Protein AF-A0A3D1V725-F1 (afdb_monomer_lite)

Sequence (77 aa):
MLVLPVVAPAFVTGLPAPKWVEDVLLIFPTTHAMRMAIDALSQKPIFGDTWQSILVLAIWAVAVYAITFWTLSRREI

Radius of gyration: 15.1 Å; chains: 1; bounding box: 27×26×48 Å

Secondary structure (DSSP, 8-state):
--SHHHHHHHHHTTS---HHHHHHHTTSHHHHHHHHHHHHHSSS-SS--HHHHHHHHHHHHHHHHHHHHHHHHTT--

pLDDT: mean 79.98, std 11.2, range [43.81, 93.56]

Structure (mmCIF, N/CA/C/O backbone):
data_AF-A0A3D1V725-F1
#
_entry.id   AF-A0A3D1V725-F1
#
loop_
_atom_site.group_PDB
_atom_site.id
_atom_site.type_symbol
_atom_site.label_atom_id
_atom_site.label_alt_id
_atom_site.label_comp_id
_atom_site.label_asym_id
_atom_site.label_entity_id
_atom_site.label_seq_id
_atom_site.pdbx_PDB_ins_code
_atom_site.Cartn_x
_atom_site.Cartn_y
_atom_site.Cartn_z
_atom_site.occupancy
_atom_site.B_iso_or_equiv
_atom_site.auth_seq_id
_atom_site.auth_comp_id
_atom_site.auth_asym_id
_atom_site.auth_atom_id
_atom_site.pdbx_PDB_model_num
ATOM 1 N N . MET A 1 1 ? -11.693 -2.419 -19.444 1.00 43.81 1 MET A N 1
ATOM 2 C CA . MET A 1 1 ? -12.345 -2.514 -18.119 1.00 43.81 1 MET A CA 1
ATOM 3 C C . MET A 1 1 ? -11.404 -3.218 -17.139 1.00 43.81 1 MET A C 1
ATOM 5 O O . MET A 1 1 ? -11.480 -4.424 -16.993 1.00 43.81 1 MET A O 1
ATOM 9 N N . LEU A 1 2 ? -10.474 -2.481 -16.521 1.00 56.06 2 LEU A N 1
ATOM 10 C CA . LEU A 1 2 ? -9.478 -3.000 -15.556 1.00 56.06 2 LEU A CA 1
ATOM 11 C C . LEU A 1 2 ? -9.454 -2.172 -14.254 1.00 56.06 2 LEU A C 1
ATOM 13 O O . LEU A 1 2 ? -8.501 -2.219 -13.491 1.00 56.06 2 LEU A O 1
ATOM 17 N N . VAL A 1 3 ? -10.502 -1.381 -14.008 1.00 55.66 3 VAL A N 1
ATOM 18 C CA . VAL A 1 3 ? -10.582 -0.480 -12.845 1.00 55.66 3 VAL A CA 1
ATOM 19 C C . VAL A 1 3 ? -11.056 -1.234 -11.595 1.00 55.66 3 VAL A C 1
ATOM 21 O O . VAL A 1 3 ? -10.586 -0.978 -10.494 1.00 55.66 3 VAL A O 1
ATOM 24 N N . LEU A 1 4 ? -11.931 -2.228 -11.768 1.00 57.22 4 LEU A N 1
ATOM 25 C CA . LEU A 1 4 ? -12.531 -3.005 -10.678 1.00 57.22 4 LEU A CA 1
ATOM 26 C C . LEU A 1 4 ? -11.520 -3.689 -9.737 1.00 57.22 4 LEU A C 1
ATOM 28 O O . LEU A 1 4 ? -11.684 -3.530 -8.533 1.00 57.22 4 LEU A O 1
ATOM 32 N N . PRO A 1 5 ? -10.460 -4.374 -10.212 1.00 59.94 5 PRO A N 1
ATOM 33 C CA . PRO A 1 5 ? -9.487 -5.019 -9.323 1.00 59.94 5 PRO A CA 1
ATOM 34 C C . PRO A 1 5 ? -8.685 -4.021 -8.485 1.00 59.94 5 PRO A C 1
ATOM 36 O O . PRO A 1 5 ? -8.209 -4.358 -7.410 1.00 59.94 5 PRO A O 1
ATOM 39 N N . VAL A 1 6 ? -8.530 -2.793 -8.984 1.00 59.97 6 VAL A N 1
ATOM 40 C CA . VAL A 1 6 ? -7.779 -1.729 -8.314 1.00 59.97 6 VAL A CA 1
ATOM 41 C C . VAL A 1 6 ? -8.655 -1.036 -7.271 1.00 59.97 6 VAL A C 1
ATOM 43 O O . VAL A 1 6 ? -8.174 -0.704 -6.193 1.00 59.97 6 VAL A O 1
ATOM 46 N N . VAL A 1 7 ? -9.948 -0.859 -7.551 1.00 62.06 7 VAL A N 1
ATOM 47 C CA . VAL A 1 7 ? -10.878 -0.149 -6.657 1.00 62.06 7 VAL A CA 1
ATOM 48 C C . VAL A 1 7 ? -11.525 -1.078 -5.622 1.00 62.06 7 VAL A C 1
ATOM 50 O O . VAL A 1 7 ? -11.759 -0.655 -4.495 1.00 62.06 7 VAL A O 1
ATOM 53 N N . ALA A 1 8 ? -11.778 -2.348 -5.951 1.00 66.69 8 ALA A N 1
ATOM 54 C CA . ALA A 1 8 ? -12.405 -3.306 -5.035 1.00 66.69 8 ALA A CA 1
ATOM 55 C C . ALA A 1 8 ? -11.693 -3.432 -3.671 1.00 66.69 8 ALA A C 1
ATOM 57 O O . ALA A 1 8 ? -12.396 -3.420 -2.660 1.00 66.69 8 ALA A O 1
ATOM 58 N N . PRO A 1 9 ? -10.346 -3.454 -3.585 1.00 64.81 9 PRO A N 1
ATOM 59 C CA . PRO A 1 9 ? -9.649 -3.479 -2.303 1.00 64.81 9 PRO A CA 1
ATOM 60 C C . PRO A 1 9 ? -10.018 -2.314 -1.379 1.00 64.81 9 PRO A C 1
ATOM 62 O O . PRO A 1 9 ? -10.141 -2.516 -0.176 1.00 64.81 9 PRO A O 1
ATOM 65 N N . ALA A 1 10 ? -10.289 -1.129 -1.942 1.00 62.03 10 ALA A N 1
ATOM 66 C CA . ALA A 1 10 ? -10.672 0.061 -1.187 1.00 62.03 10 ALA A CA 1
ATOM 67 C C . ALA A 1 10 ? -12.076 -0.044 -0.555 1.00 62.03 10 ALA A C 1
ATOM 69 O O . ALA A 1 10 ? -12.335 0.558 0.484 1.00 62.03 10 ALA A O 1
ATOM 70 N N . PHE A 1 11 ? -12.986 -0.822 -1.149 1.00 65.94 11 PHE A N 1
ATOM 71 C CA . PHE A 1 11 ? -14.317 -1.068 -0.579 1.00 65.94 11 PHE A CA 1
ATOM 72 C C . PHE A 1 11 ? -14.320 -2.165 0.489 1.00 65.94 11 PHE A C 1
ATOM 74 O O . PHE A 1 11 ? -15.211 -2.188 1.334 1.00 65.94 11 PHE A O 1
ATOM 81 N N . VAL A 1 12 ? -13.344 -3.076 0.447 1.00 70.38 12 VAL A N 1
ATOM 82 C CA . VAL A 1 12 ? -13.245 -4.198 1.393 1.00 70.38 12 VAL A CA 1
ATOM 83 C C . VAL A 1 12 ? -12.364 -3.847 2.597 1.00 70.38 12 VAL A C 1
ATOM 85 O O . VAL A 1 12 ? -12.505 -4.449 3.661 1.00 70.38 12 VAL A O 1
ATOM 88 N N . THR A 1 13 ? -11.491 -2.841 2.483 1.00 68.88 13 THR A N 1
ATOM 89 C CA . THR A 1 13 ? -10.724 -2.308 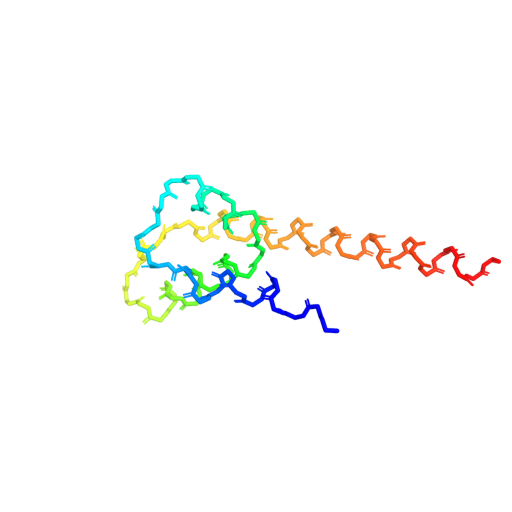3.618 1.00 68.88 13 THR A CA 1
ATOM 90 C C . THR A 1 13 ? -11.621 -1.911 4.789 1.00 68.88 13 THR A C 1
ATOM 92 O O . THR A 1 13 ? -12.467 -1.033 4.655 1.00 68.88 13 THR A O 1
ATOM 95 N N . GLY A 1 14 ? -11.391 -2.528 5.952 1.00 64.25 14 GLY A N 1
ATOM 96 C CA . GLY A 1 14 ? -12.142 -2.266 7.184 1.00 64.25 14 GLY A CA 1
ATOM 97 C C . GLY A 1 14 ? -13.296 -3.236 7.459 1.00 64.25 14 GLY A C 1
ATOM 98 O O . GLY A 1 14 ? -13.886 -3.167 8.534 1.00 64.25 14 GLY A O 1
ATOM 99 N N . LEU A 1 15 ? -13.602 -4.161 6.542 1.00 74.69 15 LE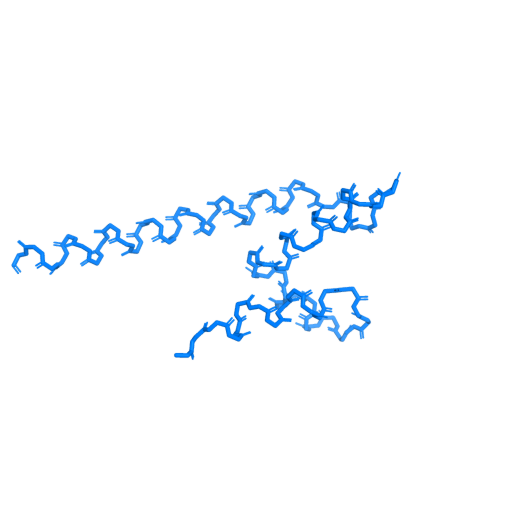U A N 1
ATOM 100 C CA . LEU A 1 15 ? -14.510 -5.276 6.819 1.00 74.69 15 LEU A CA 1
ATOM 101 C C . LEU A 1 15 ? -13.755 -6.427 7.502 1.00 74.69 15 LEU A C 1
ATOM 103 O O . LEU A 1 15 ? -12.620 -6.705 7.112 1.00 74.69 15 LEU A O 1
ATOM 107 N N . PRO A 1 16 ? -14.371 -7.130 8.473 1.00 70.44 16 PRO A N 1
ATOM 108 C CA . PRO A 1 16 ? -13.780 -8.327 9.056 1.00 70.44 16 PRO A CA 1
ATOM 109 C C . PRO A 1 16 ? -13.676 -9.402 7.971 1.00 70.44 16 PRO A C 1
ATOM 111 O O . PRO A 1 16 ? -14.687 -9.961 7.535 1.00 70.44 16 PRO A O 1
ATOM 114 N N . ALA A 1 17 ? -12.457 -9.667 7.511 1.00 75.31 17 ALA A N 1
ATOM 115 C CA . ALA A 1 17 ? -12.177 -10.647 6.477 1.00 75.31 17 ALA A CA 1
ATOM 116 C C . ALA A 1 17 ? -11.300 -11.774 7.045 1.00 75.31 17 ALA A C 1
ATOM 118 O O . ALA A 1 17 ? -10.627 -11.610 8.062 1.00 75.31 17 ALA A O 1
ATOM 119 N N . PRO A 1 18 ? -11.294 -12.962 6.420 1.00 81.81 18 PRO A N 1
ATOM 120 C CA . PRO A 1 18 ? -10.325 -13.990 6.767 1.00 81.81 18 PRO A CA 1
ATOM 121 C C . PRO A 1 18 ? -8.898 -13.444 6.622 1.00 81.81 18 PRO A C 1
ATOM 123 O O . PRO A 1 18 ? -8.605 -12.765 5.643 1.00 81.81 18 PRO A O 1
ATOM 126 N N . LYS A 1 19 ? -7.991 -13.805 7.536 1.00 80.50 19 LYS A N 1
ATOM 127 C CA . LYS A 1 19 ? -6.607 -13.294 7.576 1.00 80.50 19 LYS A CA 1
ATOM 128 C C . LYS A 1 19 ? -5.880 -13.328 6.220 1.00 80.50 19 LYS A C 1
ATOM 130 O O . LYS A 1 19 ? -5.219 -12.374 5.844 1.00 80.50 19 LYS A O 1
ATOM 135 N N . TRP A 1 20 ? -6.076 -14.394 5.442 1.00 83.25 20 TRP A N 1
ATOM 136 C CA . TRP A 1 20 ? -5.477 -14.530 4.110 1.00 83.25 20 TRP A CA 1
ATOM 137 C C . TRP A 1 20 ? -5.984 -13.485 3.100 1.00 83.25 20 TRP A C 1
ATOM 139 O O . TRP A 1 20 ? -5.244 -13.090 2.204 1.00 83.25 20 TRP A O 1
ATOM 149 N N . VAL A 1 21 ? -7.232 -13.026 3.232 1.00 82.00 21 VAL A N 1
ATOM 150 C CA . VAL A 1 21 ? -7.794 -11.947 2.407 1.00 82.00 21 VAL A CA 1
ATOM 151 C C . VAL A 1 21 ? -7.160 -10.620 2.801 1.00 82.00 21 VAL A C 1
ATOM 153 O O . VAL A 1 21 ? -6.779 -9.847 1.928 1.00 82.00 21 VAL A O 1
ATOM 156 N N . GLU A 1 22 ? -7.009 -10.366 4.101 1.00 80.06 22 GLU A N 1
ATOM 157 C CA . GLU A 1 22 ? -6.374 -9.146 4.610 1.00 80.06 22 GLU A CA 1
ATOM 158 C C . GLU A 1 22 ? -4.918 -9.030 4.141 1.00 80.06 22 GLU A C 1
ATOM 160 O O . GLU A 1 22 ? -4.513 -7.964 3.673 1.00 80.06 22 GLU A O 1
ATOM 165 N N . ASP A 1 23 ? -4.173 -10.138 4.173 1.00 82.44 23 ASP A N 1
ATOM 166 C CA . ASP A 1 23 ? -2.787 -10.208 3.701 1.00 82.44 23 ASP A CA 1
ATOM 167 C C . ASP A 1 23 ? -2.676 -9.893 2.198 1.00 82.44 23 ASP A C 1
ATOM 169 O O . ASP A 1 23 ? -1.785 -9.159 1.772 1.00 82.44 23 ASP A O 1
ATOM 173 N N . VAL A 1 24 ? -3.607 -10.395 1.379 1.00 83.25 24 VAL A N 1
ATOM 174 C CA . VAL A 1 24 ? -3.644 -10.089 -0.062 1.00 83.25 24 VAL A CA 1
ATOM 175 C C . VAL A 1 24 ? -4.016 -8.628 -0.304 1.00 83.25 24 VAL A C 1
ATOM 177 O O . VAL A 1 24 ? -3.419 -7.973 -1.159 1.00 83.25 24 VAL A O 1
ATOM 180 N N . LEU A 1 25 ? -4.979 -8.094 0.451 1.00 82.44 25 LEU A N 1
ATOM 181 C CA . LEU A 1 25 ? -5.395 -6.698 0.333 1.00 82.44 25 LEU A CA 1
ATOM 182 C C . LEU A 1 25 ? -4.236 -5.742 0.642 1.00 82.44 25 LEU A C 1
ATOM 184 O O . LEU A 1 25 ? -4.106 -4.730 -0.044 1.00 82.44 25 LEU A O 1
ATOM 188 N N . LEU A 1 26 ? -3.362 -6.077 1.592 1.00 83.25 26 LEU A N 1
ATOM 189 C CA . LEU A 1 26 ? -2.168 -5.294 1.940 1.00 83.25 26 LEU A CA 1
ATOM 190 C C . LEU A 1 26 ? -1.132 -5.170 0.809 1.00 83.25 26 LEU A C 1
ATOM 192 O O . LEU A 1 26 ? -0.296 -4.277 0.829 1.00 83.25 26 LEU A O 1
ATOM 196 N N . ILE A 1 27 ? -1.185 -6.014 -0.218 1.00 84.94 27 ILE A N 1
ATOM 197 C CA . ILE A 1 27 ? -0.264 -5.900 -1.360 1.00 84.94 27 ILE A CA 1
ATOM 198 C C . ILE A 1 27 ? -0.649 -4.712 -2.259 1.00 84.94 27 ILE A C 1
ATOM 200 O O . ILE A 1 27 ? 0.193 -4.145 -2.965 1.00 84.94 27 ILE A O 1
ATOM 204 N N . PHE A 1 28 ? -1.927 -4.323 -2.252 1.00 84.62 28 PHE A N 1
ATOM 205 C CA . PHE A 1 28 ? -2.456 -3.328 -3.175 1.00 84.62 28 PHE A CA 1
ATOM 206 C C . PHE A 1 28 ? -2.256 -1.894 -2.665 1.00 84.62 28 PHE A C 1
ATOM 208 O O . PHE A 1 28 ? -2.572 -1.583 -1.513 1.00 84.62 28 PHE A O 1
ATOM 215 N N . PRO A 1 29 ? -1.832 -0.964 -3.541 1.00 83.50 29 PRO A N 1
ATOM 216 C CA . PRO A 1 29 ? -1.600 0.425 -3.154 1.00 83.50 29 PRO A CA 1
ATOM 217 C C . PRO A 1 29 ? -2.904 1.142 -2.770 1.00 83.50 29 PRO A C 1
ATOM 219 O O . PRO A 1 29 ? -2.899 2.051 -1.945 1.00 83.50 29 PRO A O 1
ATOM 222 N N . THR A 1 30 ? -4.042 0.715 -3.321 1.00 86.12 30 THR A N 1
ATOM 223 C CA . THR A 1 30 ? -5.358 1.302 -3.039 1.00 86.12 30 THR A CA 1
ATOM 224 C C . THR A 1 30 ? -5.884 0.976 -1.647 1.00 86.12 30 THR A C 1
ATOM 226 O O . THR A 1 30 ? -6.496 1.841 -1.024 1.00 86.12 30 THR A O 1
ATOM 229 N N . THR A 1 31 ? -5.581 -0.211 -1.117 1.00 85.75 31 THR A N 1
ATOM 230 C CA . THR A 1 31 ? -5.832 -0.578 0.285 1.00 85.75 31 THR A CA 1
ATOM 231 C C . THR A 1 31 ? -5.109 0.382 1.223 1.00 85.75 31 THR A C 1
ATOM 233 O O . THR A 1 31 ? -5.711 0.934 2.140 1.00 85.75 31 THR A O 1
ATOM 236 N N . HIS A 1 32 ? -3.823 0.625 0.971 1.00 86.75 32 HIS A N 1
ATOM 237 C CA . HIS A 1 32 ? -3.010 1.530 1.781 1.00 86.75 32 HIS A CA 1
ATOM 238 C C . HIS A 1 32 ? -3.469 2.986 1.671 1.00 86.75 32 HIS A C 1
ATOM 240 O O . HIS A 1 32 ? -3.586 3.665 2.690 1.00 86.75 32 HIS A O 1
ATOM 246 N N . ALA A 1 33 ? -3.818 3.447 0.467 1.00 85.81 33 ALA A N 1
ATOM 247 C CA . ALA A 1 33 ? -4.392 4.775 0.270 1.00 85.81 33 ALA A CA 1
ATOM 248 C C . ALA A 1 33 ? -5.714 4.957 1.041 1.00 85.81 33 ALA A C 1
ATOM 250 O O . ALA A 1 33 ? -5.904 5.983 1.691 1.00 85.81 33 ALA A O 1
ATOM 251 N N . MET A 1 34 ? -6.602 3.955 1.023 1.00 87.31 34 MET A N 1
ATOM 252 C CA . MET A 1 34 ? -7.864 4.001 1.765 1.00 87.31 34 MET A CA 1
ATOM 253 C C . MET A 1 34 ? -7.639 3.963 3.282 1.00 87.31 34 MET A C 1
ATOM 255 O O . MET A 1 34 ? -8.242 4.754 4.000 1.00 87.31 34 MET A O 1
ATOM 259 N N . ARG A 1 35 ? -6.735 3.110 3.784 1.00 86.69 35 ARG A N 1
ATOM 260 C CA . ARG A 1 35 ? -6.373 3.079 5.214 1.00 86.69 35 ARG A CA 1
ATOM 261 C C . ARG A 1 35 ? -5.826 4.422 5.691 1.00 86.69 35 ARG A C 1
ATOM 263 O O . ARG A 1 35 ? -6.273 4.917 6.718 1.00 86.69 35 ARG A O 1
ATOM 270 N N . MET A 1 36 ? -4.929 5.044 4.921 1.00 86.50 36 MET A N 1
ATOM 271 C CA . MET A 1 36 ? -4.418 6.386 5.221 1.00 86.50 36 MET A CA 1
ATOM 272 C C . MET A 1 36 ? -5.523 7.446 5.191 1.00 86.50 36 MET A C 1
ATOM 274 O O . MET A 1 36 ? -5.537 8.327 6.046 1.00 86.50 36 MET A O 1
ATOM 278 N N . ALA A 1 37 ? -6.456 7.368 4.237 1.00 86.62 37 ALA A N 1
ATOM 279 C CA . ALA A 1 37 ? -7.596 8.279 4.179 1.00 86.62 37 ALA A CA 1
ATOM 280 C C . ALA A 1 37 ? -8.514 8.118 5.402 1.00 86.62 37 ALA A C 1
ATOM 282 O O . ALA A 1 37 ? -8.911 9.114 6.001 1.00 86.62 37 ALA A O 1
ATOM 283 N N . ILE A 1 38 ? -8.806 6.880 5.811 1.00 85.38 38 ILE A N 1
ATOM 284 C CA . ILE A 1 38 ? -9.597 6.586 7.012 1.00 85.38 38 ILE A CA 1
ATOM 285 C C . ILE A 1 38 ? -8.880 7.087 8.268 1.00 85.38 38 ILE A C 1
ATOM 287 O O . ILE A 1 38 ? -9.515 7.739 9.093 1.00 85.38 38 ILE A O 1
ATOM 291 N N . ASP A 1 39 ? -7.577 6.836 8.402 1.00 86.75 39 ASP A N 1
ATOM 292 C CA . ASP A 1 39 ? -6.774 7.298 9.542 1.00 86.75 39 ASP A CA 1
ATOM 293 C C . ASP A 1 39 ? -6.655 8.827 9.590 1.00 86.75 39 ASP A C 1
ATOM 295 O O . ASP A 1 39 ? -6.625 9.393 10.675 1.00 86.75 39 ASP A O 1
ATOM 299 N N . ALA A 1 40 ? -6.620 9.509 8.442 1.00 84.81 40 ALA A N 1
ATOM 300 C CA . ALA A 1 40 ? -6.604 10.971 8.376 1.00 84.81 40 ALA A CA 1
ATOM 301 C C . ALA A 1 40 ? -7.968 11.596 8.713 1.00 84.81 40 ALA A C 1
ATOM 303 O O . ALA A 1 40 ? -8.029 12.685 9.284 1.00 84.81 40 ALA A O 1
ATOM 304 N N . LEU A 1 41 ? -9.063 10.922 8.348 1.00 87.31 41 LEU A N 1
ATOM 305 C CA . LEU A 1 41 ? -10.430 11.342 8.674 1.00 87.31 41 LEU A CA 1
ATOM 306 C C . LEU A 1 41 ? -10.811 11.000 10.120 1.00 87.31 41 LEU A C 1
ATOM 308 O O . LEU A 1 41 ? -11.648 11.670 10.726 1.00 87.31 41 LEU A O 1
ATOM 312 N N . SER A 1 42 ? -10.197 9.963 10.677 1.00 81.25 42 SER A N 1
ATOM 313 C CA . SER A 1 42 ? -10.389 9.549 12.057 1.00 81.25 42 SER A CA 1
ATOM 314 C C . SER A 1 42 ? -9.498 10.391 12.965 1.00 81.25 42 SER A C 1
ATOM 316 O O . SER A 1 42 ? -8.304 10.525 12.742 1.00 81.25 42 SER A O 1
ATOM 318 N N . GLN A 1 43 ? -10.031 10.925 14.065 1.00 78.06 43 GLN A N 1
ATOM 319 C CA . GLN A 1 43 ? -9.217 11.660 15.053 1.00 78.06 43 GLN A CA 1
ATOM 320 C C . GLN A 1 43 ? -8.191 10.772 15.795 1.00 78.06 43 GLN A C 1
ATOM 322 O O . GLN A 1 43 ? -7.505 11.235 16.707 1.00 78.06 43 GLN A O 1
ATOM 327 N N . LYS A 1 44 ? -8.118 9.482 15.445 1.00 78.69 44 LYS A N 1
ATOM 328 C CA . LYS A 1 44 ? -7.198 8.479 15.975 1.00 78.69 44 LYS A CA 1
ATOM 329 C C . LYS A 1 44 ? -6.757 7.550 14.839 1.00 78.69 44 LYS A C 1
ATOM 331 O O . LYS A 1 44 ? -7.596 7.218 14.004 1.00 78.69 44 LYS A O 1
ATOM 336 N N . PRO A 1 45 ? -5.499 7.079 14.850 1.00 77.69 45 PRO A N 1
ATOM 337 C CA . PRO A 1 45 ? -5.038 6.075 13.900 1.00 77.69 45 PRO A CA 1
ATOM 338 C C . PRO A 1 45 ? -5.739 4.739 14.185 1.00 77.69 45 PRO A C 1
ATOM 340 O O . PRO A 1 45 ? -5.479 4.112 15.213 1.00 77.69 45 PRO A O 1
ATOM 343 N N . ILE A 1 46 ? -6.654 4.335 13.303 1.00 83.12 46 ILE A N 1
ATOM 344 C CA . ILE A 1 46 ? -7.367 3.052 13.370 1.00 83.12 46 ILE A CA 1
ATOM 345 C C . ILE A 1 46 ? -6.445 1.934 12.886 1.00 83.12 46 ILE A C 1
ATOM 347 O O . ILE A 1 46 ? -6.409 0.865 13.492 1.00 83.12 46 ILE A O 1
ATOM 351 N N . PHE A 1 47 ? -5.687 2.190 11.818 1.00 82.19 47 PHE A N 1
ATOM 352 C CA . PHE A 1 47 ? -4.744 1.230 11.252 1.00 82.19 47 PHE A CA 1
ATOM 353 C C . PHE A 1 47 ? -3.308 1.484 11.716 1.00 82.19 47 PHE A C 1
ATOM 355 O O . PHE A 1 47 ? -2.562 0.530 11.887 1.00 82.19 47 PHE A O 1
ATOM 362 N N . GLY A 1 48 ? -2.902 2.738 11.942 1.00 79.62 48 GLY A N 1
ATOM 363 C CA . GLY A 1 48 ? -1.623 3.085 12.590 1.00 79.62 48 GLY A CA 1
ATOM 364 C C . GLY A 1 48 ? -0.355 2.810 11.773 1.00 79.62 48 GLY A C 1
ATOM 365 O O . GLY A 1 48 ? 0.718 3.301 12.118 1.00 79.62 48 GLY A O 1
ATOM 366 N N . ASP A 1 49 ? -0.475 2.115 10.646 1.00 81.88 49 ASP A N 1
ATOM 367 C CA . ASP A 1 49 ? 0.626 1.706 9.775 1.00 81.88 49 ASP A CA 1
ATOM 368 C C . ASP A 1 49 ? 0.874 2.699 8.622 1.00 81.88 49 ASP A C 1
ATOM 370 O O . ASP A 1 49 ? 1.090 2.324 7.460 1.00 81.88 49 ASP A O 1
ATOM 374 N N . THR A 1 50 ? 0.854 4.001 8.919 1.00 81.25 50 THR A N 1
ATOM 375 C CA . THR A 1 50 ? 1.083 5.060 7.917 1.00 81.25 50 THR A CA 1
ATOM 376 C C . THR A 1 50 ? 2.428 4.885 7.212 1.00 81.25 50 THR A C 1
ATOM 378 O O . THR A 1 50 ? 2.524 5.054 5.998 1.00 81.25 50 THR A O 1
ATOM 381 N N . TRP A 1 51 ? 3.466 4.475 7.946 1.00 86.00 51 TRP A N 1
ATOM 382 C CA . TRP A 1 51 ? 4.796 4.252 7.376 1.00 86.00 51 TRP A CA 1
ATOM 383 C C . TRP A 1 51 ? 4.830 3.096 6.368 1.00 86.00 51 TRP A C 1
ATOM 385 O O . TRP A 1 51 ? 5.392 3.241 5.283 1.00 86.00 51 TRP A O 1
ATOM 395 N N . GLN A 1 52 ? 4.179 1.969 6.681 1.00 85.44 52 GLN A N 1
ATOM 396 C CA . GLN A 1 52 ? 4.067 0.844 5.745 1.00 85.44 52 GLN A CA 1
ATOM 397 C C . GLN A 1 52 ? 3.305 1.264 4.486 1.00 85.44 52 GLN A C 1
ATOM 399 O O . GLN A 1 52 ? 3.709 0.938 3.373 1.00 85.44 52 GLN A O 1
ATOM 404 N N . SER A 1 53 ? 2.247 2.055 4.663 1.00 85.56 53 SER A N 1
ATOM 405 C CA . SER A 1 53 ? 1.437 2.567 3.559 1.00 85.56 53 SER A CA 1
ATOM 406 C C . SER A 1 53 ? 2.241 3.447 2.606 1.00 85.56 53 SER A C 1
ATOM 408 O O . SER A 1 53 ? 2.161 3.267 1.392 1.00 85.56 53 SER A O 1
ATOM 410 N N . ILE A 1 54 ? 3.093 4.326 3.137 1.00 87.88 54 ILE A N 1
ATOM 411 C CA . ILE A 1 54 ? 4.006 5.148 2.330 1.00 87.88 54 ILE A CA 1
ATOM 412 C C . ILE A 1 54 ? 4.992 4.273 1.545 1.00 87.88 54 ILE A C 1
ATOM 414 O O . ILE A 1 54 ? 5.197 4.507 0.353 1.00 87.88 54 ILE A O 1
ATOM 418 N N . LEU A 1 55 ? 5.578 3.253 2.179 1.00 90.88 55 LEU A N 1
ATOM 419 C CA . LEU A 1 55 ? 6.519 2.346 1.514 1.00 90.88 55 LEU A CA 1
ATOM 420 C C . LEU A 1 55 ? 5.862 1.578 0.364 1.00 90.88 55 LEU A C 1
ATOM 422 O O . LEU A 1 55 ? 6.412 1.541 -0.737 1.00 90.88 55 LEU A O 1
ATOM 426 N N . VAL A 1 56 ? 4.677 1.007 0.589 1.00 88.81 56 VAL A N 1
ATOM 427 C CA . VAL A 1 56 ? 3.951 0.259 -0.448 1.00 88.81 56 VAL A CA 1
ATOM 428 C C . VAL A 1 56 ? 3.588 1.172 -1.620 1.00 88.81 56 VAL A C 1
ATOM 430 O O . VAL A 1 56 ? 3.799 0.799 -2.776 1.00 88.81 56 VAL A O 1
ATOM 433 N N . LEU A 1 57 ? 3.120 2.393 -1.343 1.00 88.12 57 LEU A N 1
ATOM 434 C CA . LEU A 1 57 ? 2.830 3.387 -2.378 1.00 88.12 57 LEU A CA 1
ATOM 435 C C . LEU A 1 57 ? 4.077 3.763 -3.190 1.00 88.12 57 LEU A C 1
ATOM 437 O O . LEU A 1 57 ? 4.012 3.812 -4.420 1.00 88.12 57 LEU A O 1
ATOM 441 N N . ALA A 1 58 ? 5.216 3.986 -2.531 1.00 91.06 58 ALA A N 1
ATOM 442 C CA . ALA A 1 58 ? 6.467 4.330 -3.199 1.00 91.06 58 A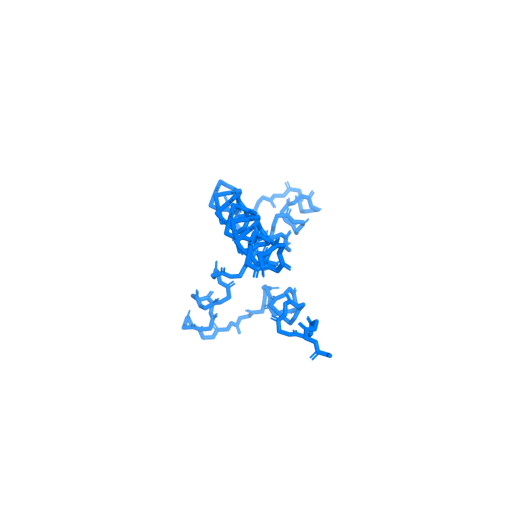LA A CA 1
ATOM 443 C C . ALA A 1 58 ? 6.972 3.195 -4.106 1.00 91.06 58 ALA A C 1
ATOM 445 O O . ALA A 1 58 ? 7.349 3.445 -5.252 1.00 91.06 58 ALA A O 1
ATOM 446 N N . ILE A 1 59 ? 6.924 1.945 -3.631 1.00 92.56 59 ILE A N 1
ATOM 447 C CA . ILE A 1 59 ? 7.319 0.766 -4.420 1.00 92.56 59 ILE A CA 1
ATOM 448 C C . ILE A 1 59 ? 6.448 0.648 -5.672 1.00 92.56 59 ILE A C 1
ATOM 450 O O . ILE A 1 59 ? 6.970 0.467 -6.774 1.00 92.56 59 ILE A O 1
ATOM 454 N N . TRP A 1 60 ? 5.131 0.801 -5.52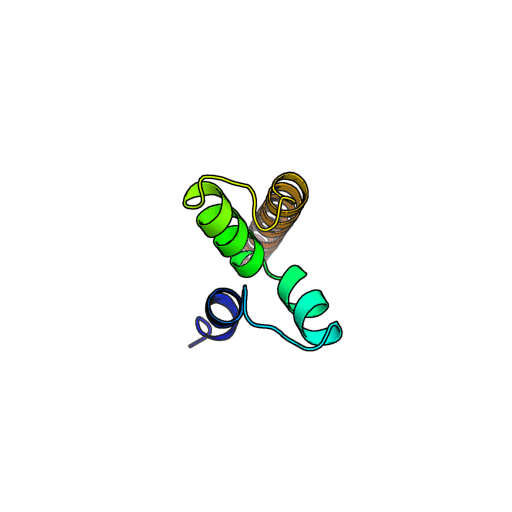6 1.00 89.31 60 TRP A N 1
ATOM 455 C CA . TRP A 1 60 ? 4.211 0.750 -6.659 1.00 89.31 60 TRP A CA 1
ATOM 456 C C . TRP A 1 60 ? 4.424 1.896 -7.649 1.00 89.31 60 TRP A C 1
ATOM 458 O O . TRP A 1 60 ? 4.389 1.659 -8.856 1.00 89.31 60 TRP A O 1
ATOM 468 N N . ALA A 1 61 ? 4.698 3.112 -7.171 1.00 89.75 61 ALA A N 1
ATOM 469 C CA . ALA A 1 61 ? 5.012 4.245 -8.039 1.00 89.75 61 ALA A CA 1
ATOM 470 C C . ALA A 1 61 ? 6.260 3.970 -8.893 1.00 89.75 61 ALA A C 1
ATOM 472 O O . ALA A 1 61 ? 6.232 4.164 -10.110 1.00 89.75 61 ALA A O 1
ATOM 473 N N . VAL A 1 62 ? 7.324 3.442 -8.277 1.00 93.56 62 VAL A N 1
ATOM 474 C CA . VAL A 1 62 ? 8.553 3.053 -8.984 1.00 93.56 62 VA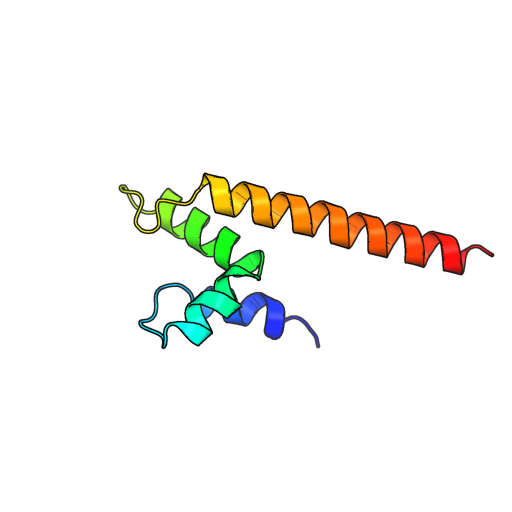L A CA 1
ATOM 475 C C . VAL A 1 62 ? 8.284 1.916 -9.971 1.00 93.56 62 VAL A C 1
ATOM 477 O O . VAL A 1 62 ? 8.733 1.990 -11.113 1.00 93.56 62 VAL A O 1
ATOM 480 N N . ALA A 1 63 ? 7.524 0.892 -9.576 1.00 90.88 63 ALA A N 1
ATOM 481 C CA . ALA A 1 63 ? 7.202 -0.243 -10.439 1.00 90.88 63 ALA A CA 1
ATOM 482 C C . ALA A 1 63 ? 6.408 0.185 -11.683 1.00 90.88 63 ALA A C 1
ATOM 484 O O . ALA A 1 63 ? 6.775 -0.171 -12.804 1.00 90.88 63 ALA A O 1
ATOM 485 N N . VAL A 1 64 ? 5.358 0.994 -11.510 1.00 89.38 64 VAL A N 1
ATOM 486 C CA . VAL A 1 64 ? 4.548 1.508 -12.626 1.00 89.38 64 VAL A CA 1
ATOM 487 C C . VAL A 1 64 ? 5.384 2.404 -13.533 1.00 89.38 64 VAL A C 1
ATOM 489 O O . VAL A 1 64 ? 5.305 2.277 -14.757 1.00 89.38 64 VAL A O 1
ATOM 492 N N . TYR A 1 65 ? 6.215 3.274 -12.956 1.00 89.31 65 TYR A N 1
ATOM 493 C CA . TYR A 1 65 ? 7.112 4.125 -13.729 1.00 89.31 65 TYR A CA 1
ATOM 494 C C . TYR A 1 65 ? 8.109 3.299 -14.550 1.00 89.31 65 TYR A C 1
ATOM 496 O O . TYR A 1 65 ? 8.236 3.518 -15.752 1.00 89.31 65 TYR A O 1
ATOM 504 N N . ALA A 1 66 ? 8.753 2.300 -13.943 1.00 91.81 66 ALA A N 1
ATOM 505 C CA . ALA A 1 66 ? 9.700 1.420 -14.622 1.00 91.81 66 ALA A CA 1
ATOM 506 C C . ALA A 1 66 ? 9.039 0.627 -15.760 1.00 91.81 66 ALA A C 1
ATOM 508 O O . ALA A 1 66 ? 9.592 0.551 -16.857 1.00 91.81 66 ALA A O 1
ATOM 509 N N . ILE A 1 67 ? 7.835 0.088 -15.537 1.00 91.69 67 ILE A N 1
ATOM 510 C CA . ILE A 1 67 ? 7.063 -0.616 -16.573 1.00 91.69 67 ILE A CA 1
ATOM 511 C C . ILE A 1 67 ? 6.690 0.342 -17.711 1.00 91.69 67 ILE A C 1
ATOM 513 O O . ILE A 1 67 ? 6.830 -0.001 -18.885 1.00 91.69 67 ILE A O 1
ATOM 517 N N . THR A 1 68 ? 6.243 1.555 -17.387 1.00 89.81 68 THR A N 1
ATOM 518 C CA . THR A 1 68 ? 5.881 2.572 -18.388 1.00 89.81 68 THR A CA 1
ATOM 519 C C . THR A 1 68 ? 7.098 2.982 -19.212 1.00 89.81 68 THR A C 1
ATOM 521 O O . THR A 1 68 ? 7.050 2.976 -20.439 1.00 89.81 68 THR A O 1
ATOM 524 N N . PHE A 1 69 ? 8.223 3.250 -18.556 1.00 91.50 69 PHE A N 1
ATOM 525 C CA . PHE A 1 69 ? 9.477 3.583 -19.221 1.00 91.50 69 PHE A CA 1
ATOM 526 C C . PHE A 1 69 ? 9.953 2.447 -20.135 1.00 91.50 69 PHE A C 1
ATOM 528 O O . PHE A 1 69 ? 10.295 2.675 -21.294 1.00 91.50 69 PHE A O 1
ATOM 535 N N . TRP A 1 70 ? 9.907 1.203 -19.654 1.00 92.31 70 TRP A N 1
ATOM 536 C CA . TRP A 1 70 ? 10.303 0.031 -20.433 1.00 92.31 70 TRP A CA 1
ATOM 537 C C . TRP A 1 70 ? 9.392 -0.221 -21.637 1.00 92.31 70 TRP A C 1
ATOM 539 O O . TRP A 1 70 ? 9.867 -0.563 -22.720 1.00 92.31 70 TRP A O 1
ATOM 549 N N . THR A 1 71 ? 8.082 -0.037 -21.472 1.00 89.44 71 THR A N 1
ATOM 550 C CA . THR A 1 71 ? 7.118 -0.205 -22.568 1.00 89.44 71 THR A CA 1
ATOM 551 C C . THR A 1 71 ? 7.246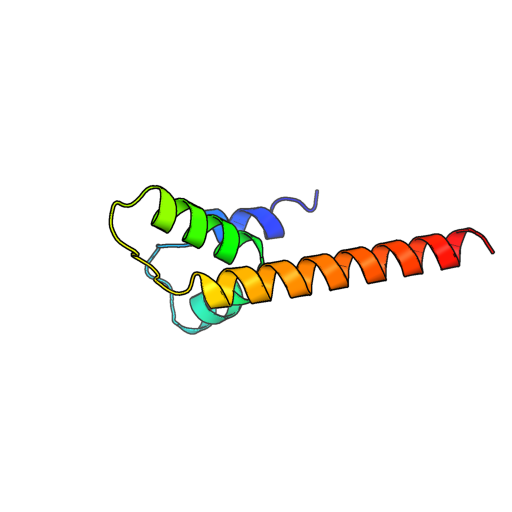 0.885 -23.626 1.00 89.44 71 THR A C 1
ATOM 553 O O . THR A 1 71 ? 7.130 0.565 -24.807 1.00 89.44 71 THR A O 1
ATOM 556 N N . LEU A 1 72 ? 7.525 2.133 -23.237 1.00 85.62 72 LEU A N 1
ATOM 557 C CA . LEU A 1 72 ? 7.816 3.227 -24.170 1.00 85.62 72 LEU A CA 1
ATOM 558 C C . LEU A 1 72 ? 9.128 2.981 -24.916 1.00 85.62 72 LEU A C 1
ATOM 560 O O . LEU A 1 72 ? 9.147 2.998 -26.143 1.00 85.62 72 LEU A O 1
ATOM 564 N N . SER A 1 73 ? 10.187 2.624 -24.188 1.00 86.50 73 SER A N 1
ATOM 565 C CA . SER A 1 73 ? 11.499 2.327 -24.769 1.00 86.50 73 SER A CA 1
ATOM 566 C C . SER A 1 73 ? 11.466 1.160 -25.765 1.00 86.50 73 SER A C 1
ATOM 568 O O . SER A 1 73 ? 12.245 1.144 -26.711 1.00 86.50 73 SER A O 1
ATOM 570 N N . ARG A 1 74 ? 10.550 0.196 -25.595 1.00 83.56 74 ARG A N 1
ATOM 571 C CA . ARG A 1 74 ? 10.336 -0.905 -26.551 1.00 83.56 74 ARG A CA 1
ATOM 572 C C . ARG A 1 74 ? 9.460 -0.549 -27.755 1.00 83.56 74 ARG A C 1
ATOM 574 O O . ARG A 1 74 ? 9.395 -1.350 -28.678 1.00 83.56 74 ARG A O 1
ATOM 581 N N . ARG A 1 75 ? 8.740 0.575 -27.727 1.00 75.12 75 ARG A N 1
ATOM 582 C CA . ARG A 1 75 ? 7.851 1.019 -28.817 1.00 75.12 75 ARG A CA 1
ATOM 583 C C . ARG A 1 75 ? 8.509 2.030 -29.758 1.00 75.12 75 ARG A C 1
ATOM 585 O O . ARG A 1 75 ? 7.980 2.240 -30.841 1.00 75.12 75 ARG A O 1
ATOM 592 N N . GLU A 1 76 ? 9.617 2.644 -29.347 1.00 62.84 76 GLU A N 1
ATOM 593 C CA . GLU A 1 76 ? 10.389 3.612 -30.143 1.00 62.84 76 GLU A CA 1
ATOM 594 C C . GLU A 1 76 ? 11.533 2.986 -30.973 1.00 62.84 76 GLU A C 1
ATOM 596 O O . GLU A 1 76 ? 12.284 3.726 -31.605 1.00 62.84 76 GLU A O 1
ATOM 601 N N . ILE A 1 77 ? 11.664 1.649 -31.007 1.00 50.38 77 ILE A N 1
ATOM 602 C CA . ILE A 1 77 ? 12.624 0.913 -31.860 1.00 50.38 77 ILE A CA 1
ATOM 603 C C . ILE A 1 77 ? 11.875 0.167 -32.963 1.00 50.38 77 ILE A C 1
ATOM 605 O O . ILE A 1 77 ? 10.876 -0.509 -32.626 1.00 50.38 77 ILE A O 1
#

Foldseek 3Di:
DPVCVQCVLLVCQPPDDDPVVVVVSLLHLNSLVSLVVVCVVDPHNPPPVVVSSVVSNVVVVVVVVVVVVVVVVVVVD